Protein AF-A0A2H0CZ88-F1 (afdb_monomer_lite)

Sequence (92 aa):
IIRLTLKKKFNPYISPPIINETLEVLYKKFSFSKELLNQVDKKIKSNFQVVYPMETLHLLKDEPDNRILETAVAGNCAIIVSGDKEMLKLKK

Organism: NCBI:txid1974621

Foldseek 3Di:
DVVVLVVVPDAAADEPLRLVVVLVCCCPVVVDDPVRSVVVSVVDVVSHHYFYQPDQDPPDPDRSVSRQVSRCVRVVPPDGDDPDPSVVVPDD

InterPro domains:
  IPR002716 PIN domain [PF13470] (1-85)
  IPR002850 MJ1680-like [PTHR34610] (1-91)
  IPR002850 MJ1680-like [TIGR00305] (1-90)
  IPR029060 PIN-like domain superfamily [SSF88723] (11-90)

Structure (mmCIF, N/CA/C/O backbone):
data_AF-A0A2H0CZ88-F1
#
_entry.id   AF-A0A2H0CZ88-F1
#
loop_
_atom_site.group_PDB
_atom_site.id
_atom_site.type_symbol
_atom_site.label_atom_id
_atom_site.label_alt_id
_atom_site.label_comp_id
_atom_site.label_asym_id
_atom_site.label_entity_id
_atom_site.label_seq_id
_atom_site.pdbx_PDB_ins_code
_atom_site.Cartn_x
_atom_site.Cartn_y
_atom_site.Cartn_z
_atom_site.occupancy
_atom_site.B_iso_or_equiv
_atom_site.auth_seq_id
_atom_site.auth_comp_id
_atom_site.auth_asym_id
_atom_site.auth_atom_id
_atom_site.pdbx_PDB_model_num
ATOM 1 N N . ILE A 1 1 ? -12.726 -0.978 -8.889 1.00 56.97 1 ILE A N 1
ATOM 2 C CA . ILE A 1 1 ? -11.406 -1.592 -8.595 1.00 56.97 1 ILE A CA 1
ATOM 3 C C . ILE A 1 1 ? -11.487 -2.479 -7.354 1.00 56.97 1 ILE A C 1
ATOM 5 O O . ILE A 1 1 ? -11.463 -3.688 -7.525 1.00 56.97 1 ILE A O 1
ATOM 9 N N . ILE A 1 2 ? -11.765 -1.932 -6.161 1.00 60.25 2 ILE A N 1
ATOM 10 C CA . ILE A 1 2 ? -11.906 -2.701 -4.899 1.00 60.25 2 ILE A CA 1
ATOM 11 C C . ILE A 1 2 ? -12.845 -3.916 -5.041 1.00 60.25 2 ILE A C 1
ATOM 13 O O . ILE A 1 2 ? -12.502 -5.031 -4.664 1.00 60.25 2 ILE A O 1
ATOM 17 N N . ARG A 1 3 ? -14.010 -3.742 -5.682 1.00 54.50 3 ARG A N 1
ATOM 18 C CA . ARG A 1 3 ? -14.981 -4.832 -5.906 1.00 54.50 3 ARG A CA 1
ATOM 19 C C . ARG A 1 3 ? -14.471 -5.956 -6.824 1.00 54.50 3 ARG A C 1
ATOM 21 O O . ARG A 1 3 ? -14.982 -7.065 -6.740 1.00 54.50 3 ARG A O 1
ATOM 28 N N . LEU A 1 4 ? -13.516 -5.684 -7.715 1.00 58.94 4 LEU A N 1
ATOM 29 C CA . LEU A 1 4 ? -12.916 -6.696 -8.597 1.00 58.94 4 LEU A CA 1
ATOM 30 C C . LEU A 1 4 ? -11.809 -7.467 -7.875 1.00 58.94 4 LEU A C 1
ATOM 32 O O . LEU A 1 4 ? -11.738 -8.685 -8.019 1.00 58.94 4 LEU A O 1
ATOM 36 N N . THR A 1 5 ? -11.036 -6.776 -7.037 1.00 57.72 5 THR A N 1
ATOM 37 C CA . THR A 1 5 ? -10.065 -7.379 -6.117 1.00 57.72 5 THR A CA 1
ATOM 38 C C . THR A 1 5 ? -10.750 -8.360 -5.163 1.00 57.72 5 THR A C 1
ATOM 40 O O . THR A 1 5 ? -10.355 -9.517 -5.063 1.00 57.72 5 THR A O 1
ATOM 43 N N . LEU A 1 6 ? -11.875 -7.952 -4.566 1.00 60.69 6 LEU A N 1
ATOM 44 C CA . LEU A 1 6 ? -12.664 -8.795 -3.655 1.00 60.69 6 LEU A CA 1
ATOM 45 C C . LEU A 1 6 ? -13.305 -10.016 -4.335 1.00 60.69 6 LEU A C 1
ATOM 47 O O . LEU A 1 6 ? -13.632 -10.993 -3.670 1.00 60.69 6 LEU A O 1
ATOM 51 N N . LYS A 1 7 ? -13.474 -9.989 -5.663 1.00 62.97 7 LYS A N 1
ATOM 52 C CA . LYS A 1 7 ? -13.985 -11.124 -6.449 1.00 62.97 7 LYS A CA 1
ATOM 53 C C . LYS A 1 7 ? -12.897 -12.151 -6.811 1.00 62.97 7 LYS A C 1
ATOM 55 O O . LYS A 1 7 ? -13.184 -13.042 -7.605 1.00 62.97 7 LYS A O 1
ATOM 60 N N . LYS A 1 8 ? -11.674 -12.023 -6.267 1.00 62.06 8 LYS A N 1
ATOM 61 C CA . LYS A 1 8 ? -10.512 -12.910 -6.499 1.00 62.06 8 LYS A CA 1
ATOM 62 C C . LYS A 1 8 ? -10.153 -13.133 -7.974 1.00 62.06 8 LYS A C 1
ATOM 64 O O . LYS A 1 8 ? -9.586 -14.156 -8.333 1.00 62.06 8 LYS A O 1
ATOM 69 N N . LYS A 1 9 ? -10.473 -12.179 -8.851 1.00 69.00 9 LYS A N 1
ATOM 70 C CA . LYS A 1 9 ? -10.114 -12.273 -10.277 1.00 69.00 9 LYS A CA 1
ATOM 71 C C . LYS A 1 9 ? -8.668 -11.858 -10.570 1.00 69.00 9 LYS A C 1
ATOM 73 O O . LYS A 1 9 ? -8.236 -11.969 -11.709 1.00 69.00 9 LYS A O 1
ATOM 78 N N . PHE A 1 10 ? -7.956 -11.367 -9.559 1.00 74.19 10 PHE A N 1
ATOM 79 C CA . PHE A 1 10 ? -6.579 -10.895 -9.640 1.00 74.19 10 PHE A CA 1
ATOM 80 C C . PHE A 1 10 ? -5.850 -11.244 -8.341 1.00 74.19 10 PHE A C 1
ATOM 82 O O . PHE A 1 10 ? -6.495 -11.357 -7.296 1.00 74.19 10 PHE A O 1
ATOM 89 N N . ASN A 1 11 ? -4.524 -11.346 -8.411 1.00 80.81 11 ASN A N 1
ATOM 90 C CA . ASN A 1 11 ? -3.629 -11.419 -7.260 1.00 80.81 11 ASN A CA 1
ATOM 91 C C . ASN A 1 11 ? -3.074 -10.013 -7.015 1.00 80.81 11 ASN A C 1
ATOM 93 O O . ASN A 1 11 ? -2.161 -9.593 -7.722 1.00 80.81 11 ASN A O 1
ATOM 97 N N . PRO A 1 12 ? -3.677 -9.227 -6.110 1.00 85.81 12 PRO A N 1
ATOM 98 C CA . PRO A 1 12 ? -3.247 -7.859 -5.891 1.00 85.81 12 PRO A CA 1
ATOM 99 C C . PRO A 1 12 ? -2.005 -7.826 -4.992 1.00 85.81 12 PRO A C 1
ATOM 101 O O . PRO A 1 12 ? -1.938 -8.520 -3.975 1.00 85.81 12 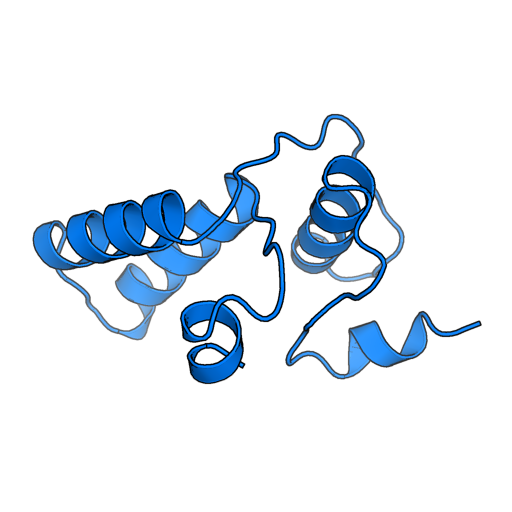PRO A O 1
ATOM 104 N N . TYR A 1 13 ? -1.056 -6.968 -5.344 1.00 89.25 13 TYR A N 1
ATOM 105 C CA . TYR A 1 13 ? 0.157 -6.728 -4.572 1.00 89.25 13 TYR A CA 1
ATOM 106 C C . TYR A 1 13 ? 0.125 -5.331 -3.964 1.00 89.25 13 TYR A C 1
ATOM 108 O O . TYR A 1 13 ? -0.466 -4.409 -4.531 1.00 89.25 13 TYR A O 1
ATOM 116 N N . ILE A 1 14 ? 0.737 -5.178 -2.795 1.00 91.00 14 ILE A N 1
ATOM 117 C CA . ILE A 1 14 ? 0.894 -3.888 -2.123 1.00 91.00 14 ILE A CA 1
ATOM 118 C C . ILE A 1 14 ? 2.215 -3.854 -1.356 1.00 91.00 14 ILE A C 1
ATOM 120 O O . ILE A 1 14 ? 2.736 -4.903 -0.988 1.00 91.00 14 ILE A O 1
ATOM 124 N N . SER A 1 15 ? 2.744 -2.667 -1.075 1.00 91.00 15 SER A N 1
ATOM 125 C CA . SER A 1 15 ? 3.968 -2.494 -0.289 1.00 91.00 15 SER A CA 1
ATOM 126 C C . SER A 1 15 ? 3.733 -1.679 0.989 1.00 91.00 15 SER A C 1
ATOM 128 O O . SER A 1 15 ? 2.784 -0.889 1.052 1.00 91.00 15 SER A O 1
ATOM 130 N N . PRO A 1 16 ? 4.587 -1.830 2.022 1.00 91.62 16 PRO A N 1
ATOM 131 C CA . PRO A 1 16 ? 4.482 -1.047 3.253 1.00 91.62 16 PRO A CA 1
ATOM 132 C C . PRO A 1 16 ? 4.446 0.480 3.049 1.00 91.62 16 PRO A C 1
ATOM 134 O O . PRO A 1 16 ? 3.632 1.119 3.717 1.00 91.62 16 PRO A O 1
ATOM 137 N N . PRO A 1 17 ? 5.235 1.085 2.133 1.00 88.94 17 PRO A N 1
ATOM 138 C CA . PRO A 1 17 ? 5.142 2.519 1.854 1.00 88.94 17 PRO A CA 1
ATOM 139 C C . PRO A 1 17 ? 3.742 2.964 1.411 1.00 88.94 17 PRO A C 1
ATOM 141 O O . PRO A 1 17 ? 3.225 3.945 1.941 1.00 88.94 17 PRO A O 1
ATOM 144 N N . ILE A 1 18 ? 3.095 2.205 0.516 1.00 89.06 18 ILE A N 1
ATOM 145 C CA . ILE A 1 18 ? 1.738 2.504 0.022 1.00 89.06 18 ILE A CA 1
ATOM 146 C C . ILE A 1 18 ? 0.699 2.347 1.139 1.00 89.06 18 ILE A C 1
ATOM 148 O O . ILE A 1 18 ? -0.231 3.150 1.250 1.00 89.06 18 ILE A O 1
ATOM 152 N N . ILE A 1 19 ? 0.847 1.324 1.992 1.00 91.94 19 ILE A N 1
ATOM 153 C CA . ILE A 1 19 ? -0.037 1.132 3.152 1.00 91.94 19 ILE A CA 1
ATOM 154 C C . ILE A 1 19 ? 0.069 2.337 4.088 1.00 91.94 19 ILE A C 1
ATOM 156 O O . ILE A 1 19 ? -0.953 2.911 4.460 1.00 91.94 19 ILE A O 1
ATOM 160 N N . ASN A 1 20 ? 1.291 2.740 4.439 1.00 91.62 20 ASN A N 1
ATOM 161 C CA . ASN A 1 20 ? 1.529 3.848 5.360 1.00 91.62 20 ASN A CA 1
ATOM 162 C C . ASN A 1 20 ? 0.959 5.162 4.825 1.00 91.62 20 ASN A C 1
ATOM 164 O O . ASN A 1 20 ? 0.259 5.854 5.557 1.00 91.62 20 ASN A O 1
ATOM 168 N N . GLU A 1 21 ? 1.184 5.463 3.548 1.00 90.06 21 GLU A N 1
ATOM 169 C CA . GLU A 1 21 ? 0.621 6.648 2.900 1.00 90.06 21 GLU A CA 1
ATOM 170 C C . GLU A 1 21 ? -0.913 6.629 2.909 1.00 90.06 21 GLU A C 1
ATOM 172 O O . GLU A 1 21 ? -1.556 7.618 3.266 1.00 90.06 21 GLU A O 1
ATOM 177 N N . THR A 1 22 ? -1.517 5.477 2.605 1.00 91.19 22 THR A N 1
ATOM 178 C CA . THR A 1 22 ? -2.976 5.314 2.655 1.00 91.19 22 THR A CA 1
ATOM 179 C C . THR A 1 22 ? -3.512 5.592 4.062 1.00 91.19 22 THR A C 1
ATOM 181 O O . THR A 1 22 ? -4.479 6.340 4.224 1.00 91.19 22 THR A O 1
ATOM 184 N N . LEU A 1 23 ? -2.890 5.016 5.096 1.00 93.44 23 LEU A N 1
ATOM 185 C CA . LEU A 1 23 ? -3.294 5.219 6.4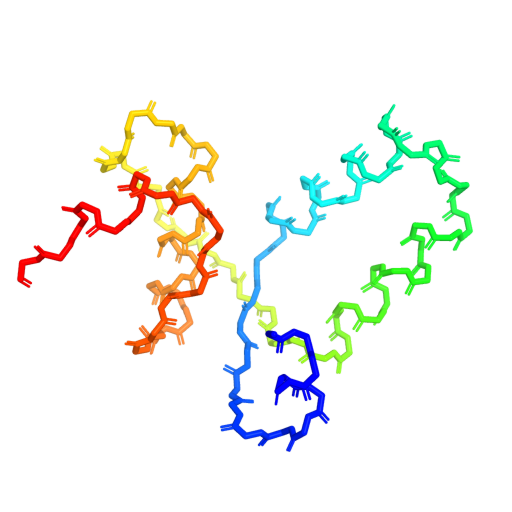90 1.00 93.44 23 LEU A CA 1
ATOM 186 C C . LEU A 1 23 ? -3.081 6.670 6.940 1.00 93.44 23 LEU A C 1
ATOM 188 O O . LEU A 1 23 ? -3.928 7.222 7.643 1.00 93.44 23 LEU A O 1
ATOM 192 N N . GLU A 1 24 ? -1.996 7.307 6.507 1.00 93.38 24 GLU A N 1
ATOM 193 C CA . GLU A 1 24 ? -1.701 8.708 6.797 1.00 93.38 24 GLU A CA 1
ATOM 194 C C . GLU A 1 24 ? -2.753 9.642 6.189 1.00 93.38 24 GLU A C 1
ATOM 196 O O . GLU A 1 24 ? -3.242 10.547 6.868 1.00 93.38 24 GLU A O 1
ATOM 201 N N . VAL A 1 25 ? -3.164 9.400 4.942 1.00 92.56 25 VAL A N 1
ATOM 202 C CA . VAL A 1 25 ? -4.234 10.165 4.288 1.00 92.56 25 VAL A CA 1
ATOM 203 C C . VAL A 1 25 ? -5.569 9.970 5.010 1.00 92.56 25 VAL A C 1
ATOM 205 O O . VAL A 1 25 ? -6.267 10.954 5.262 1.00 92.56 25 VAL A O 1
ATOM 208 N N . LEU A 1 26 ? -5.919 8.736 5.386 1.00 93.38 26 LEU A N 1
ATOM 209 C CA . LEU A 1 26 ? -7.139 8.446 6.151 1.00 93.38 26 LEU A CA 1
ATOM 210 C C . LEU A 1 26 ? -7.143 9.143 7.516 1.00 93.38 26 LEU A C 1
ATOM 212 O O . LEU A 1 26 ? -8.167 9.684 7.935 1.00 93.38 26 LEU A O 1
ATOM 216 N N . TYR A 1 27 ? -5.993 9.191 8.185 1.00 94.50 27 TYR A N 1
ATOM 217 C CA . TYR A 1 27 ? -5.842 9.917 9.440 1.00 94.50 27 TYR A CA 1
ATOM 218 C C . TYR A 1 27 ? -5.977 11.434 9.243 1.00 94.50 27 TYR A C 1
ATOM 220 O O . TYR A 1 27 ? -6.806 12.072 9.888 1.00 94.50 27 TYR A O 1
ATOM 228 N N . LYS A 1 28 ? -5.193 12.018 8.327 1.00 94.00 28 LYS A N 1
ATOM 229 C CA . LYS A 1 28 ? -5.077 13.476 8.165 1.00 94.00 28 LYS A CA 1
ATOM 230 C C . LYS A 1 28 ? -6.290 14.116 7.493 1.00 94.00 28 LYS A C 1
ATOM 232 O O . LYS A 1 28 ? -6.708 15.188 7.914 1.00 94.00 28 LYS A O 1
ATOM 237 N N . LYS A 1 29 ? -6.833 13.497 6.438 1.00 93.50 29 LYS A N 1
ATOM 238 C CA . LYS A 1 29 ? -7.910 14.091 5.620 1.00 93.50 29 LYS A CA 1
ATOM 239 C C . LYS A 1 29 ? -9.309 13.648 6.034 1.00 93.50 29 LYS A C 1
ATOM 241 O O . LYS A 1 29 ? -10.260 14.379 5.786 1.00 93.50 29 LYS A O 1
ATOM 246 N N . PHE A 1 30 ? -9.436 12.467 6.637 1.00 92.12 30 PHE A N 1
ATOM 247 C CA . PHE A 1 30 ? -10.735 11.885 6.989 1.00 92.12 30 PHE A CA 1
ATOM 248 C C . PHE A 1 30 ? -10.923 11.698 8.498 1.00 92.12 30 PHE A C 1
ATOM 250 O O . PHE A 1 30 ? -11.967 11.203 8.917 1.00 92.12 30 PHE A O 1
ATOM 257 N N . SER A 1 31 ? -9.935 12.096 9.310 1.00 93.12 31 SER A N 1
ATOM 258 C CA . SER A 1 31 ? -9.983 12.039 10.777 1.00 93.12 31 SER A CA 1
ATOM 259 C C . SER A 1 31 ? -10.327 10.648 11.318 1.00 93.12 31 SER A C 1
ATOM 261 O O . SER A 1 31 ? -11.018 10.512 12.329 1.00 93.12 31 SER A O 1
ATOM 263 N N . PHE A 1 32 ? -9.860 9.595 10.640 1.00 95.06 32 PHE A N 1
ATOM 264 C CA . PHE A 1 32 ? -10.079 8.222 11.090 1.00 95.06 32 PHE A CA 1
ATOM 265 C C . PHE A 1 32 ? -9.416 7.990 12.451 1.00 95.06 32 PHE A C 1
ATOM 267 O O . PHE A 1 32 ? -8.267 8.377 12.673 1.00 95.06 32 PHE A O 1
ATOM 274 N N . SER A 1 33 ? -10.129 7.312 13.352 1.00 95.56 33 SER A N 1
ATOM 275 C CA . SER A 1 33 ? -9.577 6.920 14.649 1.00 95.56 33 SER A CA 1
ATOM 276 C C . SER A 1 33 ? -8.505 5.838 14.491 1.00 95.56 33 SER A C 1
ATOM 278 O O . SER A 1 33 ? -8.463 5.115 13.489 1.00 95.56 33 SER A O 1
ATOM 280 N N . LYS A 1 34 ? -7.647 5.675 15.505 1.00 94.19 34 LYS A N 1
ATOM 281 C CA . LYS A 1 34 ? -6.602 4.637 15.502 1.00 94.19 34 LYS A CA 1
ATOM 282 C C . LYS A 1 34 ? -7.192 3.232 15.358 1.00 94.19 34 LYS A C 1
ATOM 284 O O . LYS A 1 34 ? -6.623 2.388 14.669 1.00 94.19 34 LYS A O 1
ATOM 289 N N . GLU A 1 35 ? -8.351 2.982 15.963 1.00 95.94 35 GLU A N 1
ATOM 290 C CA . GLU A 1 35 ? -9.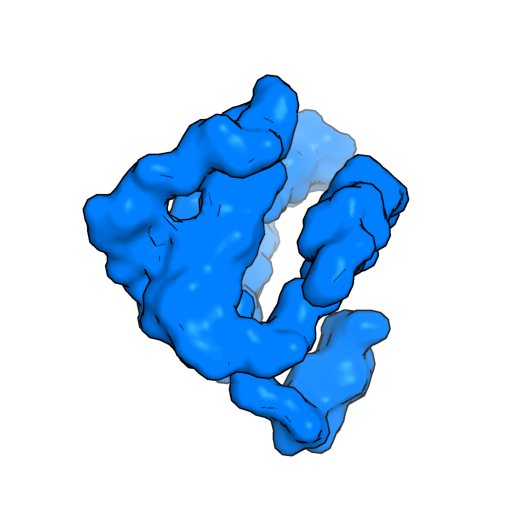063 1.707 15.867 1.00 95.94 35 GLU A CA 1
ATOM 291 C C . GLU A 1 35 ? -9.499 1.435 14.426 1.00 95.94 35 GLU A C 1
ATOM 293 O O . GLU A 1 35 ? -9.326 0.321 13.928 1.00 95.94 35 GLU A O 1
ATOM 298 N N . LEU A 1 36 ? -10.020 2.455 13.737 1.00 94.44 3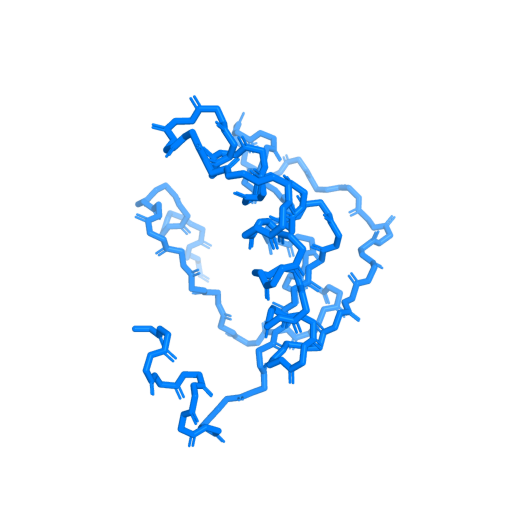6 LEU A N 1
ATOM 299 C CA . LEU A 1 36 ? -10.455 2.334 12.350 1.00 94.44 36 LEU A CA 1
ATOM 300 C C . LEU A 1 36 ? -9.266 2.136 11.401 1.00 94.44 36 LEU A C 1
ATOM 302 O O . LEU A 1 36 ? -9.326 1.274 10.526 1.00 94.44 36 LEU A O 1
ATOM 306 N N . LEU A 1 37 ? -8.158 2.852 11.614 1.00 95.00 37 LEU A N 1
ATOM 307 C CA . LEU A 1 37 ? -6.917 2.660 10.853 1.00 95.00 37 LEU A CA 1
ATOM 308 C C . LEU A 1 37 ? -6.368 1.236 11.008 1.00 95.00 37 LEU A C 1
ATOM 310 O O . LEU A 1 37 ? -6.029 0.600 10.013 1.00 95.00 37 LEU A O 1
ATOM 314 N N . ASN A 1 38 ? -6.370 0.688 12.226 1.00 95.62 38 ASN A N 1
ATOM 315 C CA . ASN A 1 38 ? -5.964 -0.698 12.473 1.00 95.62 38 ASN A CA 1
ATOM 316 C C . ASN A 1 38 ? -6.869 -1.712 11.756 1.00 95.62 38 ASN A C 1
ATOM 318 O O . ASN A 1 38 ? -6.392 -2.733 11.258 1.00 95.62 38 ASN A O 1
ATOM 322 N N . GLN A 1 39 ? -8.179 -1.459 11.692 1.00 95.50 39 GLN A N 1
ATOM 323 C CA . GLN A 1 39 ? -9.093 -2.311 10.926 1.00 95.50 39 GLN A CA 1
ATOM 324 C C . GLN A 1 39 ? -8.819 -2.235 9.422 1.00 95.50 39 GLN A C 1
ATOM 326 O O . GLN A 1 39 ? -8.879 -3.261 8.740 1.00 95.50 39 GLN A O 1
ATOM 331 N N . VAL A 1 40 ? -8.512 -1.043 8.906 1.00 93.94 40 VAL A N 1
ATOM 332 C CA . VAL A 1 40 ? -8.137 -0.843 7.503 1.00 93.94 40 VAL A CA 1
ATOM 333 C C . VAL A 1 40 ? -6.834 -1.574 7.186 1.00 93.94 40 VAL A C 1
ATOM 335 O O . VAL A 1 40 ? -6.819 -2.354 6.238 1.00 93.94 40 VAL A O 1
ATOM 338 N N . ASP A 1 41 ? -5.791 -1.422 8.005 1.00 93.69 41 ASP A N 1
ATOM 339 C CA . ASP A 1 41 ? -4.507 -2.118 7.832 1.00 93.69 41 ASP A CA 1
ATOM 340 C C . ASP A 1 41 ? -4.690 -3.644 7.769 1.00 93.69 41 ASP A C 1
ATOM 342 O O . ASP A 1 41 ? -4.246 -4.299 6.824 1.00 93.69 41 ASP A O 1
ATOM 346 N N . LYS A 1 42 ? -5.452 -4.215 8.712 1.00 94.38 42 LYS A N 1
ATOM 347 C CA . LYS A 1 42 ? -5.777 -5.652 8.714 1.00 94.38 42 LYS A CA 1
ATOM 348 C C . LYS A 1 42 ? -6.550 -6.079 7.466 1.00 94.38 42 LYS A C 1
ATOM 350 O O . LYS A 1 42 ? -6.277 -7.139 6.898 1.00 94.38 42 LYS A O 1
ATOM 355 N N . LYS A 1 43 ? -7.520 -5.277 7.015 1.00 92.12 43 LYS A N 1
ATOM 356 C CA . LYS A 1 43 ? -8.270 -5.561 5.780 1.00 92.12 43 LYS A CA 1
ATOM 357 C C . LYS A 1 43 ? -7.372 -5.504 4.550 1.00 92.12 43 LYS A C 1
ATOM 359 O O . LYS A 1 43 ? -7.501 -6.361 3.685 1.00 92.12 43 LYS A O 1
ATOM 364 N N . ILE A 1 44 ? -6.454 -4.549 4.475 1.00 90.81 44 ILE A N 1
ATOM 365 C CA . ILE A 1 44 ? -5.501 -4.459 3.370 1.00 90.81 44 ILE A CA 1
ATOM 366 C C . ILE A 1 44 ? -4.601 -5.700 3.366 1.00 90.81 44 ILE A C 1
ATOM 368 O O . ILE A 1 44 ? -4.598 -6.448 2.392 1.00 90.81 44 ILE A O 1
ATOM 372 N N . LYS A 1 45 ? -3.929 -6.000 4.481 1.00 90.25 45 LYS A N 1
ATOM 373 C CA . LYS A 1 45 ? -2.994 -7.134 4.581 1.00 90.25 45 LYS A CA 1
ATOM 374 C C . LYS A 1 45 ? -3.645 -8.508 4.388 1.00 90.25 45 LYS A C 1
ATOM 376 O O . LYS A 1 45 ? -2.963 -9.446 4.003 1.00 90.25 45 LYS A O 1
ATOM 381 N N . SER A 1 46 ? -4.949 -8.643 4.634 1.00 91.44 46 SER A N 1
ATOM 382 C CA . SER A 1 46 ? -5.684 -9.898 4.387 1.00 91.44 46 SER A CA 1
ATOM 383 C C . SER A 1 46 ? -6.164 -10.07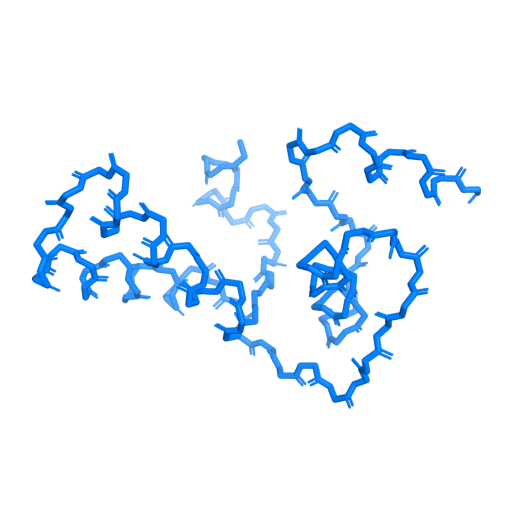2 2.944 1.00 91.44 46 SER A C 1
ATOM 385 O O . SER A 1 46 ? -6.485 -11.191 2.550 1.00 91.44 46 SER A O 1
ATOM 387 N N . ASN A 1 47 ? -6.227 -8.996 2.153 1.00 88.25 47 ASN A N 1
ATOM 388 C CA . ASN A 1 47 ? -6.704 -9.038 0.766 1.00 88.25 47 ASN A CA 1
ATOM 389 C C . ASN A 1 47 ? -5.591 -8.842 -0.272 1.00 88.25 47 ASN A C 1
ATOM 391 O O . ASN A 1 47 ? -5.843 -9.069 -1.453 1.00 88.25 47 ASN A O 1
ATOM 395 N N . PHE A 1 48 ? -4.396 -8.417 0.146 1.00 89.31 48 PHE A N 1
ATOM 396 C CA . PHE A 1 48 ? -3.261 -8.120 -0.725 1.00 89.31 48 PHE A CA 1
ATOM 397 C C . PHE A 1 48 ? -2.024 -8.921 -0.327 1.00 89.31 48 PHE A C 1
ATOM 399 O O . PHE A 1 48 ? -1.765 -9.131 0.856 1.00 89.31 48 PHE A O 1
ATOM 406 N N . GLN A 1 49 ? -1.230 -9.323 -1.320 1.00 90.19 49 GLN A N 1
ATOM 407 C CA . GLN A 1 49 ? 0.093 -9.883 -1.088 1.00 90.19 49 GLN A CA 1
ATOM 408 C C . GLN A 1 49 ? 1.082 -8.743 -0.831 1.00 90.19 49 GLN A C 1
ATOM 410 O O . GLN A 1 49 ? 1.287 -7.878 -1.683 1.00 90.19 49 GLN A O 1
ATOM 415 N N . VAL A 1 50 ? 1.675 -8.731 0.361 1.00 91.81 50 VAL A N 1
ATOM 416 C CA . VAL A 1 50 ? 2.643 -7.700 0.740 1.00 91.81 50 VAL A CA 1
ATOM 417 C C . VAL A 1 50 ? 3.999 -8.025 0.120 1.00 91.81 50 VAL A C 1
ATOM 419 O O . VAL A 1 50 ? 4.531 -9.114 0.330 1.00 91.81 50 VAL A O 1
ATOM 422 N N . VAL A 1 51 ? 4.556 -7.075 -0.626 1.00 92.38 51 VAL A N 1
ATOM 423 C CA . VAL A 1 51 ? 5.910 -7.133 -1.188 1.00 92.38 51 VAL A CA 1
ATOM 424 C C . VAL A 1 51 ? 6.760 -6.000 -0.640 1.00 92.38 51 VAL A C 1
ATOM 426 O O . VAL A 1 51 ? 6.259 -4.931 -0.289 1.00 92.38 51 VAL A O 1
ATOM 429 N N . TYR A 1 52 ? 8.060 -6.250 -0.567 1.00 89.25 52 TYR A N 1
ATOM 430 C CA . TYR A 1 52 ? 9.041 -5.313 -0.041 1.00 89.25 52 TYR A CA 1
ATOM 431 C C . TYR A 1 52 ? 9.954 -4.900 -1.195 1.00 89.25 52 TYR A C 1
ATOM 433 O O . TYR A 1 52 ? 10.878 -5.649 -1.516 1.00 89.25 52 TYR A O 1
ATOM 441 N N . PRO A 1 53 ? 9.663 -3.776 -1.876 1.00 84.81 53 PRO A N 1
ATOM 442 C CA . PRO A 1 53 ? 10.536 -3.286 -2.931 1.00 84.81 53 PRO A CA 1
ATOM 443 C C . PRO A 1 53 ? 11.927 -2.988 -2.364 1.00 84.81 53 PRO A C 1
ATOM 445 O O . PRO A 1 53 ? 12.048 -2.354 -1.317 1.00 84.81 53 PRO A O 1
ATOM 448 N N . MET A 1 54 ? 12.962 -3.495 -3.038 1.00 79.94 54 MET A N 1
ATOM 449 C CA . MET A 1 54 ? 14.367 -3.256 -2.676 1.00 79.94 54 MET A CA 1
ATOM 450 C C . MET A 1 54 ? 15.035 -2.203 -3.565 1.00 79.94 54 MET A C 1
ATOM 452 O O . MET A 1 54 ? 16.098 -1.697 -3.221 1.00 79.94 54 MET A O 1
ATOM 456 N N . GLU A 1 55 ? 14.420 -1.888 -4.701 1.00 76.69 55 GLU A N 1
ATOM 457 C CA . GLU A 1 55 ? 14.914 -0.906 -5.657 1.00 76.69 55 GLU A CA 1
ATOM 458 C C . GLU A 1 55 ? 14.158 0.405 -5.472 1.00 76.69 55 GLU A C 1
ATOM 460 O O . GLU A 1 55 ? 12.935 0.387 -5.332 1.00 76.69 55 GLU A O 1
ATOM 465 N N . THR A 1 56 ? 14.887 1.521 -5.496 1.00 76.94 56 THR A N 1
ATOM 466 C CA . THR A 1 56 ? 14.302 2.863 -5.556 1.00 76.94 56 THR A CA 1
ATOM 467 C C . THR A 1 56 ? 14.289 3.322 -7.007 1.00 76.94 56 THR A C 1
ATOM 469 O O . THR A 1 56 ? 15.342 3.376 -7.651 1.00 76.94 56 THR A O 1
ATOM 472 N N . LEU A 1 57 ? 13.113 3.648 -7.536 1.00 77.25 57 LEU A N 1
ATOM 473 C CA . LEU A 1 57 ? 12.953 4.150 -8.897 1.00 77.25 57 LEU A CA 1
ATOM 474 C C . LEU A 1 57 ? 12.776 5.671 -8.872 1.00 77.25 57 LEU A C 1
ATOM 476 O O . LEU A 1 57 ? 12.047 6.207 -8.051 1.00 77.25 57 LEU A O 1
ATOM 480 N N . HIS A 1 58 ? 13.400 6.366 -9.822 1.00 76.94 58 HIS A N 1
ATOM 481 C CA . HIS A 1 58 ? 13.242 7.814 -10.024 1.00 76.94 58 HIS A CA 1
ATOM 482 C C . HIS A 1 58 ? 12.738 8.095 -11.446 1.00 76.94 58 HIS A C 1
ATOM 484 O O . HIS A 1 58 ? 13.360 8.820 -12.222 1.00 76.94 58 HIS A O 1
ATOM 490 N N . LEU A 1 59 ? 11.653 7.420 -11.839 1.00 75.00 59 LEU A N 1
ATOM 491 C CA . LEU A 1 59 ? 11.111 7.474 -13.204 1.00 75.00 59 LEU A CA 1
ATOM 492 C C . LEU A 1 59 ? 10.057 8.571 -13.369 1.00 75.00 59 LEU A C 1
ATOM 494 O O . LEU A 1 59 ? 9.944 9.178 -14.435 1.00 75.00 59 LEU A O 1
ATOM 498 N N . LEU A 1 60 ? 9.280 8.821 -12.321 1.00 73.50 60 LEU A N 1
ATOM 499 C CA . LEU A 1 60 ? 8.267 9.861 -12.256 1.00 73.50 60 LEU A CA 1
ATOM 500 C C . LEU A 1 60 ? 8.793 11.060 -11.472 1.00 73.50 60 LEU A C 1
ATOM 502 O O . LEU A 1 60 ? 9.635 10.923 -10.588 1.00 73.50 60 LEU A O 1
ATOM 506 N N . LYS A 1 61 ? 8.283 12.248 -11.818 1.00 71.31 61 LYS A N 1
ATOM 507 C CA . LYS A 1 61 ? 8.602 13.496 -11.109 1.00 71.31 61 LYS A CA 1
ATOM 508 C C . LYS A 1 61 ? 8.060 13.512 -9.682 1.00 71.31 61 LYS A C 1
ATOM 510 O O . LYS A 1 61 ? 8.600 14.243 -8.859 1.00 71.31 61 LYS A O 1
ATOM 515 N N . ASP A 1 62 ? 6.992 12.760 -9.428 1.00 70.88 62 ASP A N 1
ATOM 516 C CA . ASP A 1 62 ? 6.440 12.586 -8.094 1.00 70.88 62 ASP A CA 1
ATOM 517 C C . ASP A 1 62 ? 7.050 11.330 -7.454 1.00 70.88 62 ASP A C 1
ATOM 519 O O . ASP A 1 62 ? 6.908 10.213 -7.951 1.00 70.88 62 ASP A O 1
ATOM 523 N N . GLU A 1 63 ? 7.791 11.518 -6.368 1.00 70.12 63 GLU A N 1
ATOM 524 C CA . GLU A 1 63 ? 8.504 10.444 -5.667 1.00 70.12 63 GLU A CA 1
ATOM 525 C C . GLU A 1 63 ? 7.557 9.385 -5.056 1.00 70.12 63 GLU A C 1
ATOM 527 O O . GLU A 1 63 ? 7.819 8.191 -5.213 1.00 70.12 63 GLU A O 1
ATOM 532 N N . PRO A 1 64 ? 6.435 9.756 -4.399 1.00 71.88 64 PRO A N 1
ATOM 533 C CA . PRO A 1 64 ? 5.374 8.825 -4.010 1.00 71.88 64 PRO A CA 1
ATOM 534 C C . PRO A 1 64 ? 4.901 7.890 -5.128 1.00 71.88 64 PRO A C 1
ATOM 536 O O . PRO A 1 64 ? 4.704 6.697 -4.889 1.00 71.88 64 PRO A O 1
ATOM 539 N N . ASP A 1 65 ? 4.781 8.399 -6.353 1.00 74.94 65 ASP A N 1
ATOM 540 C CA . ASP A 1 65 ? 4.298 7.623 -7.491 1.00 74.94 65 ASP A CA 1
ATOM 541 C C . ASP A 1 65 ? 5.286 6.527 -7.914 1.00 74.94 65 ASP A C 1
ATOM 543 O O . ASP A 1 65 ? 4.876 5.440 -8.339 1.00 74.94 65 ASP A O 1
ATOM 547 N N . ASN A 1 66 ? 6.591 6.758 -7.736 1.00 81.75 66 ASN A N 1
ATOM 548 C CA . ASN A 1 66 ? 7.606 5.741 -8.002 1.00 81.75 66 ASN A CA 1
ATOM 549 C C . ASN A 1 66 ? 7.418 4.497 -7.119 1.00 81.75 66 ASN A C 1
ATOM 551 O O . ASN A 1 66 ? 7.631 3.381 -7.592 1.00 81.75 66 ASN A O 1
ATOM 555 N N . ARG A 1 67 ? 6.878 4.641 -5.901 1.00 83.69 67 ARG A N 1
ATOM 556 C CA . ARG A 1 67 ? 6.604 3.507 -4.994 1.00 83.69 67 ARG A CA 1
ATOM 557 C C . ARG A 1 67 ? 5.601 2.516 -5.571 1.00 83.69 67 ARG A C 1
ATOM 559 O O . ARG A 1 67 ? 5.667 1.317 -5.284 1.00 83.69 67 ARG A O 1
ATOM 566 N N . ILE A 1 68 ? 4.659 2.986 -6.390 1.00 84.31 68 ILE A N 1
ATOM 567 C CA . ILE A 1 68 ? 3.701 2.119 -7.088 1.00 84.31 68 ILE A CA 1
ATOM 568 C C . ILE A 1 68 ? 4.427 1.285 -8.149 1.00 84.31 68 ILE A C 1
ATOM 570 O O . ILE A 1 68 ? 4.152 0.090 -8.269 1.00 84.31 68 ILE A O 1
ATOM 574 N N . LEU A 1 69 ? 5.383 1.880 -8.871 1.00 83.50 69 LEU A N 1
ATOM 575 C CA . LEU A 1 69 ? 6.207 1.174 -9.857 1.00 83.50 69 LEU A CA 1
ATOM 576 C C . LEU A 1 69 ? 7.116 0.148 -9.185 1.00 83.50 69 LEU A C 1
ATOM 578 O O . LEU A 1 69 ? 7.138 -1.007 -9.596 1.00 83.50 69 LEU A O 1
ATOM 582 N N . GLU A 1 70 ? 7.792 0.533 -8.108 1.00 85.81 70 GLU A N 1
ATOM 583 C CA . GLU A 1 70 ? 8.646 -0.358 -7.318 1.00 85.81 70 GLU A CA 1
ATOM 584 C C . GLU A 1 70 ? 7.858 -1.568 -6.800 1.00 85.81 70 GLU A C 1
ATOM 586 O O . GLU A 1 70 ? 8.303 -2.712 -6.889 1.00 85.81 70 GLU A O 1
ATOM 591 N N . THR A 1 71 ? 6.635 -1.331 -6.319 1.00 88.00 71 THR A N 1
ATOM 592 C CA . THR A 1 71 ? 5.717 -2.393 -5.880 1.00 88.00 71 THR A CA 1
ATOM 593 C C . THR A 1 71 ? 5.315 -3.302 -7.038 1.00 88.00 71 THR A C 1
ATOM 595 O O . THR A 1 71 ? 5.227 -4.518 -6.864 1.00 88.00 71 THR A O 1
ATOM 598 N N . ALA A 1 72 ? 5.072 -2.734 -8.222 1.00 85.94 72 ALA A N 1
ATOM 599 C CA . ALA A 1 72 ? 4.735 -3.502 -9.412 1.00 85.94 72 ALA A CA 1
ATOM 600 C C . ALA A 1 72 ? 5.905 -4.383 -9.872 1.00 85.94 72 ALA A C 1
ATOM 602 O O . ALA A 1 72 ? 5.681 -5.549 -10.187 1.00 85.94 72 ALA A O 1
ATOM 603 N N . VAL A 1 73 ? 7.135 -3.865 -9.844 1.00 85.38 73 VAL A N 1
ATOM 604 C CA . VAL A 1 73 ? 8.354 -4.627 -10.157 1.00 85.38 73 VAL A CA 1
ATOM 605 C C . VAL A 1 73 ? 8.558 -5.747 -9.137 1.00 85.38 73 VAL A C 1
ATOM 607 O O . VAL A 1 73 ? 8.666 -6.910 -9.517 1.00 85.38 73 VAL A O 1
ATOM 610 N N . ALA A 1 74 ? 8.505 -5.434 -7.839 1.00 86.12 74 ALA A N 1
ATOM 611 C CA . ALA A 1 74 ? 8.690 -6.418 -6.771 1.00 86.12 74 ALA A CA 1
ATOM 612 C C . ALA A 1 74 ? 7.610 -7.518 -6.763 1.00 86.12 74 ALA A C 1
ATOM 614 O O . ALA A 1 74 ? 7.886 -8.660 -6.399 1.00 86.12 74 ALA A O 1
ATOM 615 N N . GLY A 1 75 ? 6.378 -7.185 -7.159 1.00 81.81 75 GLY A N 1
ATOM 616 C CA . GLY A 1 75 ? 5.270 -8.132 -7.306 1.00 81.81 75 GLY A CA 1
ATOM 617 C C . GLY A 1 75 ? 5.203 -8.831 -8.665 1.00 81.81 75 GLY A C 1
ATOM 618 O O . GLY A 1 75 ? 4.306 -9.646 -8.872 1.00 81.81 75 GLY A O 1
ATOM 619 N N . ASN A 1 76 ? 6.112 -8.510 -9.592 1.00 83.56 76 ASN A N 1
ATOM 620 C CA . ASN A 1 76 ? 6.084 -8.954 -10.987 1.00 83.56 76 ASN A CA 1
ATOM 621 C C . ASN A 1 76 ? 4.701 -8.744 -11.647 1.00 83.56 76 ASN A C 1
ATOM 623 O O . ASN A 1 76 ? 4.156 -9.610 -12.338 1.00 83.56 76 ASN A O 1
ATOM 627 N N . CYS A 1 77 ? 4.092 -7.591 -11.365 1.00 82.69 77 CYS A N 1
ATOM 628 C CA . CYS A 1 77 ? 2.735 -7.248 -11.761 1.00 82.69 77 CYS A CA 1
ATOM 629 C C . CYS A 1 77 ? 2.659 -6.942 -13.260 1.00 82.69 77 CYS A C 1
ATOM 631 O O . CYS A 1 77 ? 3.309 -6.026 -13.753 1.00 82.69 77 CYS A O 1
ATOM 633 N N . ALA A 1 78 ? 1.763 -7.625 -13.972 1.00 78.75 78 ALA A N 1
ATOM 634 C CA . ALA A 1 78 ? 1.487 -7.330 -15.381 1.00 78.75 78 ALA A CA 1
ATOM 635 C C . ALA A 1 78 ? 0.616 -6.073 -15.592 1.00 78.75 78 ALA A C 1
ATOM 637 O O . ALA A 1 78 ? 0.502 -5.574 -16.709 1.00 78.75 78 ALA A O 1
ATOM 638 N N . ILE A 1 79 ? -0.063 -5.592 -14.542 1.00 77.75 79 ILE A N 1
ATOM 639 C CA . ILE A 1 79 ? -1.019 -4.480 -14.616 1.00 77.75 79 ILE A CA 1
ATOM 640 C C . ILE A 1 79 ? -0.834 -3.571 -13.403 1.00 77.75 79 ILE A C 1
ATOM 642 O O . ILE A 1 79 ? -0.880 -4.034 -12.264 1.00 77.75 79 ILE A O 1
ATOM 646 N N . ILE A 1 80 ? -0.716 -2.267 -13.656 1.00 80.75 80 ILE A N 1
ATOM 647 C CA . ILE A 1 80 ? -0.782 -1.219 -12.634 1.00 80.75 80 ILE A CA 1
ATOM 648 C C . ILE A 1 80 ? -2.178 -0.606 -12.661 1.00 80.75 80 ILE A C 1
ATOM 650 O O . ILE A 1 80 ? -2.711 -0.277 -13.722 1.00 80.75 80 ILE A O 1
ATOM 654 N N . VAL A 1 81 ? -2.777 -0.445 -11.484 1.00 75.69 81 VAL A N 1
ATOM 655 C CA . VAL A 1 81 ? -4.064 0.230 -11.325 1.00 75.69 81 VAL A CA 1
ATOM 656 C C . VAL A 1 81 ? -3.834 1.514 -10.543 1.00 75.69 81 VAL A C 1
ATOM 658 O O . VAL A 1 81 ? -3.658 1.466 -9.330 1.00 75.69 81 VAL A O 1
ATOM 661 N N . SER A 1 82 ? -3.856 2.649 -11.238 1.00 74.19 82 SER A N 1
ATOM 662 C CA . SER A 1 82 ? -3.722 3.977 -10.637 1.00 74.19 82 SER A CA 1
ATOM 663 C C . SER A 1 82 ? -4.901 4.871 -11.017 1.00 74.19 82 SER A C 1
ATOM 665 O O . SER A 1 82 ? -5.478 4.738 -12.099 1.00 74.19 82 SER A O 1
ATOM 667 N N . GLY A 1 83 ? -5.286 5.753 -10.094 1.00 68.25 83 GLY A N 1
ATOM 668 C CA . GLY A 1 83 ? -6.208 6.856 -10.366 1.00 68.25 83 GLY A CA 1
ATOM 669 C C . GLY A 1 83 ? -5.504 8.084 -10.945 1.00 68.25 83 GLY A C 1
ATOM 670 O O . GLY A 1 83 ? -6.185 8.998 -11.412 1.00 68.25 83 GLY A O 1
ATOM 671 N N . ASP A 1 84 ? -4.168 8.097 -10.928 1.00 71.06 84 ASP A N 1
ATOM 672 C CA . ASP A 1 84 ? -3.370 9.184 -11.470 1.00 71.06 84 ASP A CA 1
ATOM 673 C C . ASP A 1 84 ? -3.252 9.073 -12.995 1.00 71.06 84 ASP A C 1
ATOM 675 O O . ASP A 1 84 ? -2.885 8.035 -13.558 1.00 71.06 84 ASP A O 1
ATOM 679 N N . LYS A 1 85 ? -3.575 10.171 -13.680 1.00 67.81 85 LYS A N 1
ATOM 680 C CA . LYS A 1 85 ? -3.474 10.272 -15.137 1.00 67.81 85 LYS A CA 1
ATOM 681 C C . LYS A 1 85 ? -2.024 10.400 -15.601 1.00 67.81 85 LYS A C 1
ATOM 683 O O . LYS A 1 85 ? -1.741 10.058 -16.748 1.00 67.81 85 LYS A O 1
ATOM 688 N N . GLU A 1 86 ? -1.117 10.877 -14.755 1.00 65.44 86 GLU A N 1
ATOM 689 C CA . GLU A 1 86 ? 0.310 10.986 -15.060 1.00 65.44 86 GLU A CA 1
ATOM 690 C C . GLU A 1 86 ? 0.935 9.599 -15.250 1.00 65.44 86 GLU A C 1
ATOM 692 O O . GLU A 1 86 ? 1.712 9.408 -16.186 1.00 65.44 86 GLU A O 1
ATOM 697 N N . MET A 1 87 ? 0.484 8.590 -14.496 1.00 65.62 87 MET A N 1
ATOM 698 C CA . MET A 1 87 ? 0.930 7.198 -14.660 1.00 65.62 87 MET A CA 1
ATOM 699 C C . MET A 1 87 ? 0.536 6.566 -15.997 1.00 65.62 87 MET A C 1
ATOM 701 O O . MET A 1 87 ? 1.188 5.629 -16.456 1.00 65.62 87 MET A O 1
ATOM 705 N N . LEU A 1 88 ? -0.496 7.080 -16.673 1.00 63.22 88 LEU A N 1
ATOM 706 C CA . LEU A 1 88 ? -0.870 6.607 -18.010 1.00 63.22 88 LEU A CA 1
ATOM 707 C C . LEU A 1 88 ? 0.147 7.024 -19.084 1.00 63.22 88 LEU A C 1
ATOM 70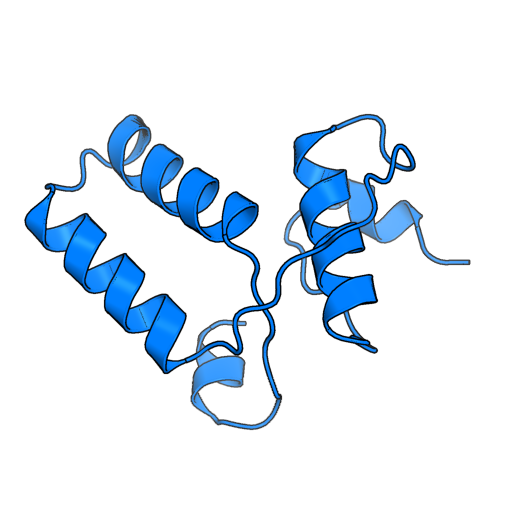9 O O . LEU A 1 88 ? 0.161 6.425 -20.161 1.00 63.22 88 LEU A O 1
ATOM 713 N N . LYS A 1 89 ? 1.007 8.013 -18.798 1.00 62.91 89 LYS A N 1
ATOM 714 C CA . LYS A 1 89 ? 2.057 8.488 -19.714 1.00 62.91 89 LYS A CA 1
ATOM 715 C C . LYS A 1 89 ? 3.246 7.525 -19.811 1.00 62.91 89 LYS A C 1
ATOM 717 O O . LYS A 1 89 ? 4.052 7.669 -20.722 1.00 62.91 89 LYS A O 1
ATOM 722 N N . LEU A 1 90 ? 3.336 6.531 -18.920 1.00 61.00 90 LEU A N 1
ATOM 723 C CA . LEU A 1 90 ? 4.380 5.497 -18.931 1.00 61.00 90 LEU A CA 1
ATOM 724 C C . LEU A 1 90 ? 4.157 4.401 -19.986 1.00 61.00 90 LEU A C 1
ATOM 726 O O . LEU A 1 90 ? 5.005 3.526 -20.138 1.00 61.00 90 LEU A O 1
ATOM 730 N N . LYS A 1 91 ? 3.038 4.424 -20.724 1.00 48.91 91 LYS A N 1
ATOM 731 C CA . LYS A 1 91 ? 2.824 3.495 -21.839 1.00 48.91 91 LYS A CA 1
ATOM 732 C C . LYS A 1 91 ? 3.788 3.806 -22.984 1.00 48.91 91 LYS A C 1
ATOM 734 O O . LYS A 1 91 ? 3.591 4.780 -23.710 1.00 48.91 91 LYS A O 1
ATOM 739 N N . LYS A 1 92 ? 4.766 2.926 -23.177 1.00 40.44 92 LYS A N 1
ATOM 740 C CA . LYS A 1 92 ? 5.382 2.675 -24.478 1.00 40.44 92 LYS A CA 1
ATOM 741 C C . LYS A 1 92 ? 5.146 1.225 -24.863 1.00 40.44 92 LYS A C 1
ATOM 743 O O . LYS A 1 92 ? 5.275 0.368 -23.963 1.00 40.44 92 LYS A O 1
#

Secondary structure (DSSP, 8-state):
-HHHHTTTSS--EE-HHHHHHHHHHHHHHH---HHHHHHHHHHHHHHSEE----PPP--SSSHHHHHHHHHHHHTT-S----S-SGGGGG--

Radius of gyration: 13.76 Å; chains: 1; bounding box: 30×27×40 Å

pLDDT: mean 81.23, std 12.73, range [40.44, 95.94]